Protein AF-A0A075RAS9-F1 (afdb_monomer_lite)

Secondary structure (DSSP, 8-state):
-HHHHHHHHHHHHHHHHHHH-TT-GGGGGHHHHHHHHHHHHHHHHHTTS-SHHHHHHHHHHHHHHHHHHHHHHHHHHHHHHHHHT-

Foldseek 3Di:
DLLVVLLVVLLVVLVVCCVVCVPCNVSSLVSLVVLLVVLVVQLVVLVVPDDPVSVVSNVSSVSSNVSSVVSVVVSVVVVVVVVVVD

pLDDT: mean 85.94, std 7.0, range [51.22, 94.0]

Structure (mmCIF, N/CA/C/O backbone):
data_AF-A0A075RAS9-F1
#
_entry.id   AF-A0A075RAS9-F1
#
loop_
_atom_site.group_PDB
_atom_site.id
_atom_site.type_symbol
_atom_site.label_atom_id
_atom_site.label_alt_id
_atom_site.label_comp_id
_atom_site.label_asym_id
_atom_site.label_entity_id
_atom_site.label_seq_id
_atom_site.pdbx_PDB_ins_code
_atom_site.Cartn_x
_atom_site.Cartn_y
_atom_site.Cartn_z
_atom_site.occupancy
_atom_site.B_iso_or_equiv
_atom_site.auth_seq_id
_atom_site.auth_comp_id
_atom_site.auth_asym_id
_atom_site.auth_atom_id
_atom_site.pdbx_PDB_model_num
ATOM 1 N N . MET A 1 1 ? 13.257 4.281 4.968 1.00 79.50 1 MET A N 1
ATOM 2 C CA . MET A 1 1 ? 12.616 5.592 5.232 1.00 79.50 1 MET A CA 1
ATOM 3 C C . MET A 1 1 ? 11.219 5.684 4.620 1.00 79.50 1 MET A C 1
ATOM 5 O O . MET A 1 1 ? 10.276 5.873 5.372 1.00 79.50 1 MET A O 1
ATOM 9 N N . ILE A 1 2 ? 11.063 5.474 3.304 1.00 82.44 2 ILE A N 1
ATOM 10 C CA . ILE A 1 2 ? 9.767 5.574 2.596 1.00 82.44 2 ILE A CA 1
ATOM 11 C C . ILE A 1 2 ? 8.681 4.678 3.213 1.00 82.44 2 ILE A C 1
ATOM 13 O O . ILE A 1 2 ? 7.631 5.185 3.585 1.00 82.44 2 ILE A O 1
ATOM 17 N N . ALA A 1 3 ? 8.966 3.389 3.435 1.00 80.19 3 ALA A N 1
ATOM 18 C CA . ALA A 1 3 ? 8.018 2.449 4.048 1.00 80.19 3 ALA A CA 1
ATOM 19 C C . ALA A 1 3 ? 7.453 2.938 5.396 1.00 80.19 3 ALA A C 1
ATOM 21 O O . ALA A 1 3 ? 6.258 2.852 5.646 1.00 80.19 3 ALA A O 1
ATOM 22 N N . ILE A 1 4 ? 8.296 3.511 6.258 1.00 85.69 4 ILE A N 1
ATOM 23 C CA . ILE A 1 4 ? 7.888 3.971 7.594 1.00 85.69 4 ILE A CA 1
ATOM 24 C C . ILE A 1 4 ? 6.930 5.163 7.483 1.00 85.69 4 ILE A C 1
ATOM 26 O O . ILE A 1 4 ? 5.913 5.205 8.170 1.00 85.69 4 ILE A O 1
ATOM 30 N N . ILE A 1 5 ? 7.230 6.107 6.588 1.00 88.50 5 ILE A N 1
ATOM 31 C CA . ILE A 1 5 ? 6.386 7.284 6.344 1.00 88.50 5 ILE A CA 1
ATOM 32 C C . ILE A 1 5 ? 5.034 6.848 5.774 1.00 88.50 5 ILE A C 1
ATOM 34 O O . ILE A 1 5 ? 3.990 7.284 6.256 1.00 88.50 5 ILE A O 1
ATOM 38 N N . THR A 1 6 ? 5.042 5.945 4.790 1.00 86.12 6 THR A N 1
ATOM 39 C CA . THR A 1 6 ? 3.819 5.389 4.202 1.00 86.12 6 THR A CA 1
ATOM 40 C C . THR A 1 6 ? 2.986 4.648 5.248 1.00 86.12 6 THR A C 1
ATOM 42 O O . THR A 1 6 ? 1.776 4.853 5.310 1.00 86.12 6 THR A O 1
ATOM 45 N N . PHE A 1 7 ? 3.622 3.841 6.103 1.00 85.38 7 PHE A N 1
ATOM 46 C CA . PHE A 1 7 ? 2.952 3.118 7.181 1.00 85.38 7 PHE A CA 1
ATOM 47 C C . PHE A 1 7 ? 2.279 4.073 8.170 1.00 85.38 7 PHE A C 1
ATOM 49 O O . PHE A 1 7 ? 1.086 3.943 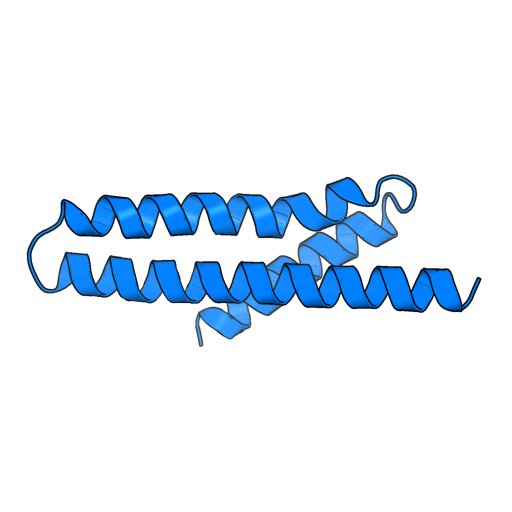8.433 1.00 85.38 7 PHE A O 1
ATOM 56 N N . LEU A 1 8 ? 3.021 5.058 8.687 1.00 89.31 8 LEU A N 1
ATOM 57 C CA . LEU A 1 8 ? 2.505 6.044 9.641 1.00 89.31 8 LEU A CA 1
ATOM 58 C C . LEU A 1 8 ? 1.373 6.881 9.038 1.00 89.31 8 LEU A C 1
ATOM 60 O O . LEU A 1 8 ? 0.369 7.123 9.710 1.00 89.31 8 LEU A O 1
ATOM 64 N N . GLY A 1 9 ? 1.507 7.290 7.774 1.00 87.50 9 GLY A N 1
ATOM 65 C CA . GLY A 1 9 ? 0.478 8.044 7.061 1.00 87.50 9 GLY A CA 1
ATOM 66 C C . GLY A 1 9 ? -0.807 7.238 6.887 1.00 87.50 9 GLY A C 1
ATOM 67 O O . GLY A 1 9 ? -1.882 7.688 7.287 1.00 87.50 9 GLY A O 1
ATOM 68 N N . LEU A 1 10 ? -0.698 6.013 6.364 1.00 89.06 10 LEU A N 1
ATOM 69 C CA . LEU A 1 10 ? -1.837 5.111 6.191 1.00 89.06 10 LEU A CA 1
ATOM 70 C C . LEU A 1 10 ? -2.512 4.784 7.519 1.00 89.06 10 LEU A C 1
ATOM 72 O O . LEU A 1 10 ? -3.739 4.840 7.613 1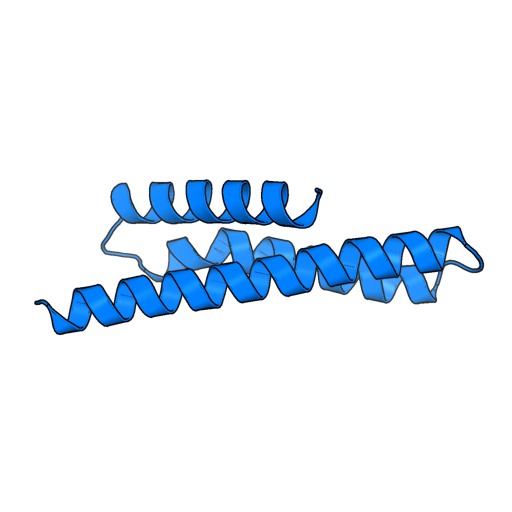.00 89.06 10 LEU A O 1
ATOM 76 N N . PHE A 1 11 ? -1.724 4.473 8.546 1.00 87.75 11 PHE A N 1
ATOM 77 C CA . PHE A 1 11 ? -2.241 4.146 9.866 1.00 87.75 11 PHE A CA 1
ATOM 78 C C . PHE A 1 11 ? -2.979 5.337 10.483 1.00 87.75 11 PHE A C 1
ATOM 80 O O . PHE A 1 11 ? -4.099 5.175 10.960 1.00 87.75 11 PHE A O 1
ATOM 87 N N . SER A 1 12 ? -2.417 6.545 10.392 1.00 88.75 12 SER A N 1
ATOM 88 C CA . SER A 1 12 ? -3.040 7.763 10.928 1.00 88.75 12 SER A CA 1
ATOM 89 C C . SER A 1 12 ? -4.367 8.092 10.240 1.00 88.75 12 SER A C 1
ATOM 91 O O . SER A 1 12 ? -5.355 8.373 10.918 1.00 88.75 12 SER A O 1
ATOM 93 N N . ILE A 1 13 ? -4.427 8.009 8.905 1.00 88.44 13 ILE A N 1
ATOM 94 C CA . ILE A 1 13 ? -5.662 8.259 8.138 1.00 88.44 13 ILE A CA 1
ATOM 95 C C . ILE A 1 13 ? -6.725 7.209 8.483 1.00 88.44 13 ILE A C 1
ATOM 97 O O . ILE A 1 13 ? -7.878 7.548 8.755 1.00 88.44 13 ILE A O 1
ATOM 101 N N . SER A 1 14 ? -6.332 5.936 8.508 1.00 86.69 14 SER A N 1
ATOM 102 C CA . SER A 1 14 ? -7.235 4.820 8.809 1.00 86.69 14 SER A CA 1
ATOM 103 C C . SER A 1 14 ? -7.784 4.918 10.235 1.00 86.69 14 SER A C 1
ATOM 105 O O . SER A 1 14 ? -8.982 4.751 10.458 1.00 86.69 14 SER A O 1
ATOM 107 N N . TYR A 1 15 ? -6.934 5.276 11.198 1.00 84.31 15 TYR A N 1
ATOM 108 C CA . TYR A 1 15 ? -7.321 5.484 12.591 1.00 84.31 15 TYR A CA 1
ATOM 109 C C . TYR A 1 15 ? -8.240 6.702 12.776 1.00 84.31 15 TYR A C 1
ATOM 111 O O . TYR A 1 15 ? -9.220 6.642 13.519 1.00 84.31 15 TYR A O 1
ATOM 119 N N . PHE A 1 16 ? -7.992 7.798 12.055 1.00 87.19 16 PHE A N 1
ATOM 120 C CA . PHE A 1 16 ? -8.880 8.961 12.069 1.00 87.19 16 PHE A CA 1
ATOM 121 C C . PHE A 1 16 ? -10.280 8.620 11.537 1.00 87.19 16 PHE A C 1
ATOM 123 O O . PHE A 1 16 ? -11.290 8.997 12.139 1.00 87.19 16 PHE A O 1
ATOM 130 N N . LEU A 1 17 ? -10.356 7.857 10.440 1.00 84.06 17 LEU A N 1
ATOM 131 C CA . LEU A 1 17 ? -11.624 7.360 9.899 1.00 84.06 17 LEU A CA 1
ATOM 132 C C . LEU A 1 17 ? -12.349 6.456 10.899 1.00 84.06 17 LEU A C 1
ATOM 134 O O . LEU A 1 17 ? -13.563 6.583 11.071 1.00 84.06 17 LEU A O 1
ATOM 138 N N . TYR A 1 18 ? -11.599 5.604 11.598 1.00 81.75 18 TYR A N 1
ATOM 139 C CA . TYR A 1 18 ? -12.126 4.723 12.631 1.00 81.75 18 TYR A CA 1
ATOM 140 C C . TYR A 1 18 ? -12.786 5.487 13.790 1.00 81.75 18 TYR A C 1
ATOM 142 O O . TYR A 1 18 ? -13.899 5.146 14.192 1.00 81.75 18 TYR A O 1
ATOM 150 N N . ILE A 1 19 ? -12.147 6.546 14.303 1.00 82.19 19 ILE A N 1
ATOM 151 C CA . ILE A 1 19 ? -12.717 7.373 15.380 1.00 82.19 19 ILE A CA 1
ATOM 152 C C . ILE A 1 19 ? -13.963 8.123 14.900 1.00 82.19 19 ILE A C 1
ATOM 154 O O . ILE A 1 19 ? -14.960 8.191 15.616 1.00 82.19 19 ILE A O 1
ATOM 158 N N . LYS A 1 20 ? -13.915 8.698 13.693 1.00 83.12 20 LYS A N 1
ATOM 159 C CA . LYS A 1 20 ? -14.984 9.569 13.188 1.00 83.12 20 LYS A CA 1
ATOM 160 C C . LYS A 1 20 ? -16.244 8.794 12.790 1.00 83.12 20 LYS A C 1
ATOM 162 O O . LYS A 1 20 ? -17.345 9.329 12.903 1.00 83.12 20 LYS A O 1
ATOM 167 N N . LYS A 1 21 ? -16.099 7.558 12.300 1.00 79.62 21 LYS A N 1
ATOM 168 C CA . LYS A 1 21 ? -17.215 6.692 11.883 1.00 79.62 21 LYS A CA 1
ATOM 169 C C . LYS A 1 21 ? -16.991 5.233 12.317 1.00 79.62 21 LYS A C 1
ATOM 171 O O . LYS A 1 21 ? -16.760 4.365 11.471 1.00 79.62 21 LYS A O 1
ATOM 176 N N . PRO A 1 22 ? -17.128 4.926 13.619 1.00 68.31 22 PRO A N 1
ATOM 177 C CA . PRO A 1 22 ? -16.826 3.599 14.163 1.00 68.31 22 PRO A CA 1
ATOM 178 C C . PRO A 1 22 ? -17.787 2.497 13.689 1.00 68.31 22 PRO A C 1
ATOM 180 O O . PRO A 1 22 ? -17.444 1.321 13.759 1.00 68.31 22 PRO A O 1
ATOM 183 N N . GLY A 1 23 ? -18.981 2.859 13.199 1.00 69.25 23 GLY A N 1
ATOM 184 C CA . GLY A 1 23 ? -19.966 1.905 12.671 1.00 69.25 23 GLY A CA 1
ATOM 185 C C . GLY A 1 23 ? -19.629 1.346 11.285 1.00 69.25 23 GLY A C 1
ATOM 186 O O . GLY A 1 23 ? -20.204 0.347 10.870 1.00 69.25 23 GLY A O 1
ATOM 187 N N . THR A 1 24 ? -18.687 1.956 10.564 1.00 75.56 24 THR A N 1
ATOM 188 C CA . THR A 1 24 ? -18.325 1.574 9.192 1.00 75.56 24 THR A CA 1
ATOM 189 C C . THR A 1 24 ? -16.872 1.120 9.130 1.00 75.56 24 THR A C 1
ATOM 191 O O . THR A 1 24 ? -16.013 1.828 8.605 1.00 75.56 24 THR A O 1
ATOM 194 N N . LEU A 1 25 ? -16.601 -0.074 9.667 1.00 73.69 25 LEU A N 1
ATOM 195 C CA . LEU A 1 25 ? -15.259 -0.675 9.722 1.00 73.69 25 LEU A CA 1
ATOM 196 C C . LEU A 1 25 ? -14.596 -0.774 8.339 1.00 73.69 25 LEU A C 1
ATOM 198 O O . LEU A 1 25 ? -13.396 -0.558 8.223 1.00 73.69 25 LEU A O 1
ATOM 202 N N . PHE A 1 26 ? -15.373 -0.999 7.276 1.00 76.88 26 PHE A N 1
ATOM 203 C CA . PHE A 1 26 ? -14.865 -1.043 5.900 1.00 76.88 26 PHE A CA 1
ATOM 204 C C . PHE A 1 26 ? -14.136 0.242 5.471 1.00 76.88 26 PHE A C 1
ATOM 206 O O . PHE A 1 26 ? -13.159 0.164 4.730 1.00 76.88 26 PHE A O 1
ATOM 213 N N . LEU A 1 27 ? -14.548 1.419 5.968 1.00 82.31 27 LEU A N 1
ATOM 214 C CA . LEU A 1 27 ? -13.913 2.695 5.608 1.00 82.31 27 LEU A CA 1
ATOM 215 C C . LEU A 1 27 ? -12.462 2.790 6.099 1.00 82.31 27 LEU A C 1
ATOM 217 O O . LEU A 1 27 ? -11.653 3.476 5.480 1.00 82.31 27 LEU A O 1
ATOM 221 N N . MET A 1 28 ? -12.121 2.089 7.182 1.00 85.12 28 MET A N 1
ATOM 222 C CA . MET A 1 28 ? -10.775 2.070 7.762 1.00 85.12 28 MET A CA 1
ATOM 223 C C . MET A 1 28 ? -9.756 1.381 6.846 1.00 85.12 28 MET A C 1
ATOM 225 O O . MET A 1 28 ? -8.577 1.700 6.911 1.00 85.12 28 MET A O 1
ATOM 229 N N . TYR A 1 29 ? -10.197 0.477 5.967 1.00 86.50 29 TYR A N 1
ATOM 230 C CA . TYR A 1 29 ? -9.325 -0.272 5.054 1.00 86.50 29 TYR A CA 1
ATOM 231 C C . TYR A 1 29 ? -9.182 0.379 3.674 1.00 86.50 29 TYR A C 1
ATOM 233 O O . TYR A 1 29 ? -8.360 -0.052 2.864 1.00 86.50 29 TYR A O 1
ATOM 241 N N . ILE A 1 30 ? -9.966 1.420 3.378 1.00 87.75 30 ILE A N 1
ATOM 242 C CA . ILE A 1 30 ? -9.908 2.109 2.083 1.00 87.75 30 ILE A CA 1
ATOM 243 C C . ILE A 1 30 ? -8.515 2.697 1.820 1.00 87.75 30 ILE A C 1
ATOM 245 O O . ILE A 1 30 ? -7.983 2.440 0.740 1.00 87.75 30 ILE A O 1
ATOM 249 N N . PRO A 1 31 ? -7.877 3.425 2.762 1.00 87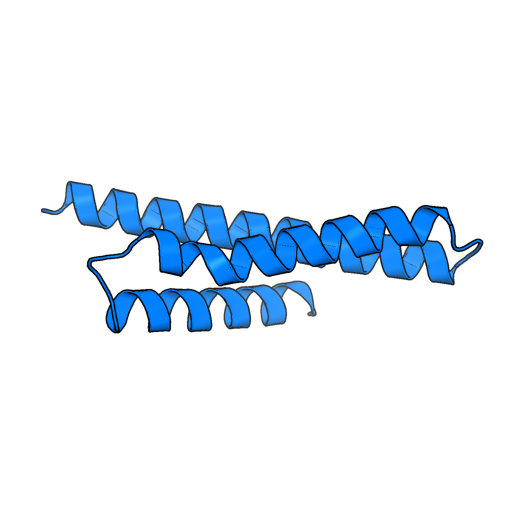.94 31 PRO A N 1
ATOM 250 C CA . PRO A 1 31 ? -6.572 4.025 2.501 1.00 87.94 31 PRO A CA 1
ATOM 251 C C . PRO A 1 31 ? -5.508 2.986 2.127 1.00 87.94 31 PRO A C 1
ATOM 253 O O . PRO A 1 31 ? -4.791 3.171 1.145 1.00 87.94 31 PRO A O 1
ATOM 256 N N . SER A 1 32 ? -5.429 1.872 2.863 1.00 89.56 32 SER A N 1
ATOM 257 C CA . SER A 1 32 ? -4.464 0.804 2.579 1.00 89.56 32 SER A CA 1
ATOM 258 C C . SER A 1 32 ? -4.757 0.112 1.249 1.00 89.56 32 SER A C 1
ATOM 260 O O . SER A 1 32 ? -3.833 -0.136 0.479 1.00 89.56 32 SER A O 1
ATOM 262 N N . THR A 1 33 ? -6.030 -0.136 0.937 1.00 88.00 33 THR A N 1
ATOM 263 C CA . THR A 1 33 ? -6.441 -0.793 -0.313 1.00 88.00 33 THR A CA 1
ATOM 264 C C . THR A 1 33 ? -6.117 0.062 -1.537 1.00 88.00 33 THR A C 1
ATOM 266 O O . THR A 1 33 ? -5.578 -0.443 -2.520 1.00 88.00 33 THR A O 1
ATOM 269 N N . VAL A 1 34 ? -6.387 1.371 -1.477 1.00 91.31 34 VAL A N 1
ATOM 270 C CA . VAL A 1 34 ? -6.065 2.301 -2.571 1.00 91.31 34 VAL A CA 1
ATOM 271 C C . VAL A 1 34 ? -4.560 2.326 -2.826 1.00 91.31 34 VAL A C 1
ATOM 273 O O . VAL A 1 34 ? -4.132 2.188 -3.971 1.00 91.31 34 VAL A O 1
ATOM 276 N N . VAL A 1 35 ? -3.746 2.437 -1.771 1.00 92.38 35 VAL A N 1
ATOM 277 C CA . VAL A 1 35 ? -2.283 2.438 -1.913 1.00 92.38 35 VAL A CA 1
ATOM 278 C C . VAL A 1 35 ? -1.771 1.104 -2.457 1.00 92.38 35 VAL A C 1
ATOM 280 O O . VAL A 1 35 ? -0.897 1.103 -3.324 1.00 92.38 35 VAL A O 1
ATOM 283 N N . PHE A 1 36 ? -2.349 -0.019 -2.032 1.00 93.00 36 PHE A N 1
ATOM 284 C CA . PHE A 1 36 ? -2.000 -1.332 -2.565 1.00 93.00 36 PHE A CA 1
ATOM 285 C C . PHE A 1 36 ? -2.269 -1.437 -4.074 1.00 93.00 36 PHE A C 1
ATOM 287 O O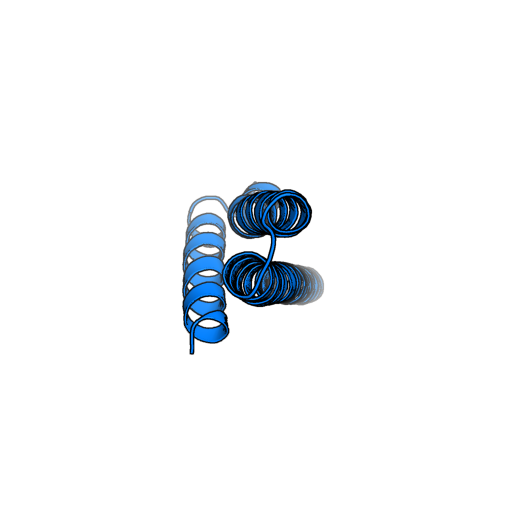 . PHE A 1 36 ? -1.386 -1.846 -4.830 1.00 93.00 36 PHE A O 1
ATOM 294 N N . ILE A 1 37 ? -3.445 -1.003 -4.538 1.00 94.00 37 ILE A N 1
ATOM 295 C CA . ILE A 1 37 ? -3.804 -1.030 -5.964 1.00 94.00 37 ILE A CA 1
ATOM 296 C C . ILE A 1 37 ? -2.862 -0.137 -6.776 1.00 94.00 37 ILE A C 1
ATOM 298 O O . ILE A 1 37 ? -2.294 -0.589 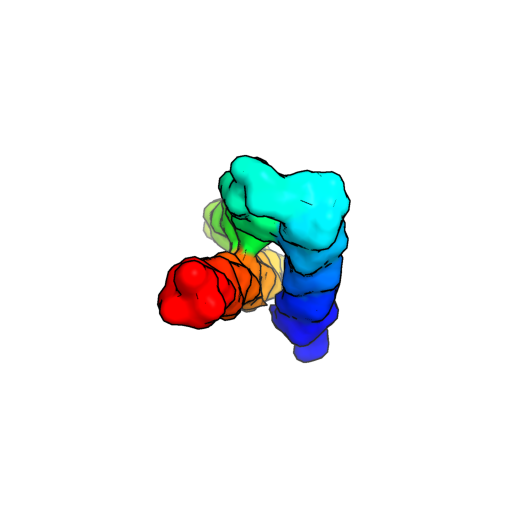-7.769 1.00 94.00 37 ILE A O 1
ATOM 302 N N . VAL A 1 38 ? -2.640 1.104 -6.333 1.00 92.56 38 VAL A N 1
ATOM 303 C CA . VAL A 1 38 ? -1.743 2.048 -7.019 1.00 92.56 38 VAL A CA 1
ATOM 304 C C . VAL A 1 38 ? -0.320 1.494 -7.088 1.00 92.56 38 VAL A C 1
ATOM 306 O O . VAL A 1 38 ? 0.310 1.547 -8.142 1.00 92.56 38 VAL A O 1
ATOM 309 N N . SER A 1 39 ? 0.174 0.900 -5.999 1.00 92.69 39 SER A N 1
ATOM 310 C CA . SER A 1 39 ? 1.496 0.271 -5.983 1.00 92.69 39 SER A CA 1
ATOM 311 C C . SER A 1 39 ? 1.595 -0.929 -6.925 1.00 92.69 39 SER A C 1
ATOM 313 O O . SER A 1 39 ? 2.604 -1.083 -7.608 1.00 92.69 39 SER A O 1
ATOM 315 N N . SER A 1 40 ? 0.536 -1.733 -7.032 1.00 91.50 40 SER A N 1
ATOM 316 C CA . SER A 1 40 ? 0.490 -2.886 -7.935 1.00 91.50 40 SER A CA 1
ATOM 317 C C . SER A 1 40 ? 0.521 -2.437 -9.393 1.00 91.50 40 SER A C 1
ATOM 319 O O . SER A 1 40 ? 1.276 -2.986 -10.189 1.00 91.50 40 SER A O 1
ATOM 321 N N . ILE A 1 41 ? -0.228 -1.383 -9.734 1.00 92.81 41 ILE A N 1
ATOM 322 C CA . ILE A 1 41 ? -0.188 -0.768 -11.066 1.00 92.81 41 ILE A CA 1
ATOM 323 C C . ILE A 1 41 ? 1.208 -0.207 -11.356 1.00 92.81 41 ILE A C 1
ATOM 325 O O . ILE A 1 41 ? 1.717 -0.410 -12.453 1.00 92.81 41 ILE A O 1
ATOM 329 N N . ALA A 1 42 ? 1.858 0.446 -10.387 1.00 89.75 42 ALA A N 1
ATOM 330 C CA . ALA A 1 42 ? 3.215 0.967 -10.554 1.00 89.75 42 ALA A CA 1
ATOM 331 C C . ALA A 1 42 ? 4.243 -0.151 -10.808 1.00 89.75 42 ALA A C 1
ATOM 333 O O . ALA A 1 42 ? 5.090 -0.023 -11.691 1.00 89.75 42 ALA A O 1
ATOM 334 N N . VAL A 1 43 ? 4.138 -1.274 -10.089 1.00 92.25 43 VAL A N 1
ATOM 335 C CA . VAL A 1 43 ? 4.986 -2.452 -10.325 1.00 92.25 43 VAL A CA 1
ATOM 336 C C . VAL A 1 43 ? 4.705 -3.060 -11.699 1.00 92.25 43 VAL A C 1
ATOM 338 O O . VAL A 1 43 ? 5.647 -3.355 -12.426 1.00 92.25 43 VAL A O 1
ATOM 341 N N . LEU A 1 44 ? 3.445 -3.196 -12.116 1.00 91.62 44 LEU A N 1
ATOM 342 C CA . LEU A 1 44 ? 3.118 -3.691 -13.459 1.00 91.62 44 LEU A CA 1
ATOM 343 C C . LEU A 1 44 ? 3.623 -2.747 -14.558 1.00 91.62 44 LEU A C 1
ATOM 345 O O . LEU A 1 44 ? 4.166 -3.203 -15.560 1.00 91.62 44 LEU A O 1
ATOM 349 N N . TYR A 1 45 ? 3.504 -1.435 -14.355 1.00 90.44 45 TYR A N 1
ATOM 350 C CA . TYR A 1 45 ? 4.027 -0.426 -15.273 1.00 90.44 45 TYR A CA 1
ATOM 351 C C . TYR A 1 45 ? 5.548 -0.511 -15.408 1.00 90.44 45 TYR A C 1
ATOM 353 O O . TYR A 1 45 ? 6.072 -0.345 -16.506 1.00 90.44 45 TYR A O 1
ATOM 361 N N . SER A 1 46 ? 6.254 -0.840 -14.324 1.00 90.50 46 SER A N 1
ATOM 362 C CA . SER A 1 46 ? 7.711 -0.983 -14.346 1.00 90.50 46 SER A CA 1
ATOM 363 C C . SER A 1 46 ? 8.213 -2.046 -15.327 1.00 90.50 46 SER A C 1
ATOM 365 O O . SER A 1 46 ? 9.316 -1.914 -15.842 1.00 90.50 46 SER A O 1
ATOM 367 N N . ILE A 1 47 ? 7.389 -3.048 -15.654 1.00 88.06 47 ILE A N 1
ATOM 368 C CA . ILE A 1 47 ? 7.716 -4.094 -16.636 1.00 88.06 47 ILE A CA 1
ATOM 369 C C . ILE A 1 47 ? 7.827 -3.501 -18.050 1.00 88.06 47 ILE A C 1
ATOM 371 O O . ILE A 1 47 ? 8.607 -3.985 -18.866 1.00 88.06 47 ILE A O 1
ATOM 375 N N . ASN A 1 48 ? 7.086 -2.425 -18.329 1.00 89.25 48 ASN A N 1
ATOM 376 C CA . ASN A 1 48 ? 7.122 -1.716 -19.610 1.00 89.25 48 ASN A CA 1
ATOM 377 C C . ASN A 1 48 ? 8.227 -0.648 -19.675 1.00 89.25 48 ASN A C 1
ATOM 379 O O . ASN A 1 48 ? 8.429 -0.048 -20.729 1.00 89.25 48 ASN A O 1
ATOM 383 N N . VAL A 1 49 ? 8.935 -0.393 -18.570 1.00 87.38 49 VAL A N 1
ATOM 384 C CA . VAL A 1 49 ? 10.037 0.571 -18.500 1.00 87.38 49 VAL A CA 1
ATOM 385 C C . VAL A 1 49 ? 11.351 -0.196 -18.431 1.00 87.38 49 VAL A C 1
ATOM 387 O O . VAL A 1 49 ? 11.660 -0.864 -17.448 1.00 87.38 49 VAL A O 1
ATOM 390 N N . SER A 1 50 ? 12.155 -0.103 -19.483 1.00 85.75 50 SER A N 1
ATOM 391 C CA . SER A 1 50 ? 13.456 -0.769 -19.544 1.00 85.75 50 SER A CA 1
ATOM 392 C C . SER A 1 50 ? 14.530 -0.035 -18.734 1.00 85.75 50 SER A C 1
ATOM 394 O O . SER A 1 50 ? 14.581 1.193 -18.707 1.00 85.75 50 SER A O 1
ATOM 396 N N . GLY A 1 51 ? 15.450 -0.795 -18.135 1.00 86.38 51 GLY A N 1
ATOM 397 C CA . GLY A 1 51 ? 16.640 -0.262 -17.469 1.00 86.38 51 GLY A CA 1
ATOM 398 C C . GLY A 1 51 ? 16.465 0.029 -15.975 1.00 86.38 51 GLY A C 1
ATOM 399 O O . GLY A 1 51 ? 15.593 -0.519 -15.301 1.00 86.38 51 GLY A O 1
ATOM 400 N N . PHE A 1 52 ? 17.351 0.872 -15.439 1.00 85.75 52 PHE A N 1
ATOM 401 C CA . PHE A 1 52 ? 17.450 1.150 -14.000 1.00 85.75 52 PHE A CA 1
ATOM 402 C C . PHE A 1 52 ? 16.212 1.869 -13.439 1.00 85.75 52 PHE A C 1
ATOM 404 O O . PHE A 1 52 ? 15.844 1.667 -12.284 1.00 85.75 52 PHE A O 1
ATOM 411 N N . GLU A 1 53 ? 15.533 2.664 -14.268 1.00 86.81 53 GLU A N 1
ATOM 412 C CA . GLU A 1 53 ? 14.297 3.359 -13.896 1.00 86.81 53 GLU A CA 1
ATOM 413 C C . GLU A 1 53 ? 13.154 2.378 -13.610 1.00 86.81 53 GLU A C 1
ATOM 415 O O . GLU A 1 53 ? 12.488 2.499 -12.580 1.00 86.81 53 GLU A O 1
ATOM 420 N N . GLY A 1 54 ? 12.979 1.357 -14.457 1.00 88.25 54 GLY A N 1
ATOM 421 C CA . GLY A 1 54 ? 11.996 0.293 -14.235 1.00 88.25 54 GLY A CA 1
ATOM 422 C C . GLY A 1 54 ? 12.260 -0.452 -12.928 1.00 88.25 54 GLY A C 1
ATOM 423 O O . GLY A 1 54 ? 11.368 -0.585 -12.092 1.00 88.25 54 GLY A O 1
ATOM 424 N N . LEU A 1 55 ? 13.514 -0.837 -12.674 1.00 88.06 55 LEU A N 1
ATOM 425 C CA . LEU A 1 55 ? 13.904 -1.473 -11.410 1.00 88.06 55 LEU A CA 1
ATOM 426 C C . LEU A 1 55 ? 13.612 -0.589 -10.187 1.00 88.06 55 LEU A C 1
ATOM 428 O O . LEU A 1 55 ? 13.092 -1.085 -9.188 1.00 88.06 55 LEU A O 1
ATOM 432 N N . GLY A 1 56 ? 13.895 0.715 -10.265 1.00 88.94 56 GLY A N 1
ATOM 433 C CA . GLY A 1 56 ? 13.597 1.667 -9.193 1.00 88.94 56 GLY A CA 1
ATOM 434 C C . GLY A 1 56 ? 12.099 1.770 -8.889 1.00 88.94 56 GLY A C 1
ATOM 435 O O . GLY A 1 56 ? 11.696 1.691 -7.726 1.00 88.94 56 GLY A O 1
ATOM 436 N N . ILE A 1 57 ? 11.265 1.878 -9.929 1.00 89.94 57 ILE A N 1
ATOM 437 C CA . ILE A 1 57 ? 9.800 1.924 -9.801 1.00 89.94 57 ILE A CA 1
ATOM 438 C C . ILE A 1 57 ? 9.271 0.616 -9.204 1.00 89.94 57 ILE A C 1
ATOM 440 O O . ILE A 1 57 ? 8.454 0.656 -8.282 1.00 89.94 57 ILE A O 1
ATOM 444 N N . ALA A 1 58 ? 9.765 -0.532 -9.674 1.00 91.00 58 ALA A N 1
ATOM 445 C CA . ALA A 1 58 ? 9.382 -1.842 -9.156 1.00 91.00 58 ALA A CA 1
ATOM 446 C C . ALA A 1 58 ? 9.689 -1.959 -7.657 1.00 91.00 58 ALA A C 1
ATOM 448 O O . ALA A 1 58 ? 8.840 -2.380 -6.873 1.00 91.00 58 ALA A O 1
ATOM 449 N N . PHE A 1 59 ? 10.886 -1.536 -7.242 1.00 91.38 59 PHE A N 1
ATOM 450 C CA . PHE A 1 59 ? 11.339 -1.657 -5.859 1.00 91.38 59 PHE A CA 1
ATOM 451 C C . PHE A 1 59 ? 10.559 -0.740 -4.911 1.00 91.38 59 PHE A C 1
ATOM 453 O O . PHE A 1 59 ? 10.113 -1.169 -3.842 1.00 91.38 59 PHE A O 1
ATOM 460 N N . ILE A 1 60 ? 10.349 0.520 -5.306 1.00 90.81 60 ILE A N 1
ATOM 461 C CA . ILE A 1 60 ? 9.568 1.489 -4.526 1.00 90.81 60 ILE A CA 1
ATOM 462 C C . ILE A 1 60 ? 8.103 1.050 -4.460 1.00 90.81 60 ILE A C 1
ATOM 464 O O . ILE A 1 60 ? 7.522 1.023 -3.374 1.00 90.81 60 ILE A O 1
ATOM 468 N N . GLY A 1 61 ? 7.526 0.656 -5.598 1.00 89.31 61 GLY A N 1
ATOM 469 C CA . GLY A 1 61 ? 6.158 0.159 -5.694 1.00 89.31 61 GLY A CA 1
ATOM 470 C C . GLY A 1 61 ? 5.937 -1.062 -4.806 1.00 89.31 61 GLY A C 1
ATOM 471 O O . GLY A 1 61 ? 5.070 -1.032 -3.936 1.00 89.31 61 GLY A O 1
ATOM 472 N N . ALA A 1 62 ? 6.774 -2.093 -4.926 1.00 90.81 62 ALA A N 1
ATOM 473 C CA . ALA A 1 62 ? 6.673 -3.294 -4.101 1.00 90.81 62 ALA A CA 1
ATOM 474 C C . ALA A 1 62 ? 6.803 -2.975 -2.603 1.00 90.81 62 ALA A C 1
ATOM 476 O O . ALA A 1 62 ? 6.016 -3.462 -1.794 1.00 90.81 62 ALA A O 1
ATOM 477 N N . THR A 1 63 ? 7.740 -2.099 -2.228 1.00 92.25 63 THR A N 1
ATOM 478 C CA . THR A 1 63 ? 7.931 -1.683 -0.831 1.00 92.25 63 THR A CA 1
ATOM 479 C C . THR A 1 63 ? 6.684 -0.989 -0.271 1.00 92.25 63 THR A C 1
ATOM 481 O O . THR A 1 63 ? 6.233 -1.308 0.833 1.00 92.25 63 THR A O 1
ATOM 484 N N . ILE A 1 64 ? 6.098 -0.057 -1.027 1.00 92.00 64 ILE A N 1
ATOM 485 C CA . ILE A 1 64 ? 4.864 0.650 -0.653 1.00 92.00 64 ILE A CA 1
ATOM 486 C C . ILE A 1 64 ? 3.685 -0.331 -0.562 1.00 92.00 64 ILE A C 1
ATOM 488 O O . ILE A 1 64 ? 2.921 -0.282 0.405 1.00 92.00 64 ILE A O 1
ATOM 492 N N . GLY A 1 65 ? 3.575 -1.261 -1.512 1.00 90.56 65 GLY A N 1
ATOM 493 C CA . GLY A 1 65 ? 2.539 -2.292 -1.532 1.00 90.56 65 GLY A CA 1
ATOM 494 C C . GLY A 1 65 ? 2.600 -3.210 -0.315 1.00 90.56 65 GLY A C 1
ATOM 495 O O . GLY A 1 65 ? 1.612 -3.339 0.407 1.00 90.56 65 GLY A O 1
ATOM 496 N N . ILE A 1 66 ? 3.773 -3.767 -0.005 1.00 91.62 66 ILE A N 1
ATOM 497 C CA . ILE A 1 66 ? 3.982 -4.614 1.183 1.00 91.62 66 ILE A CA 1
ATOM 498 C C . ILE A 1 66 ? 3.647 -3.843 2.464 1.00 91.62 66 ILE A C 1
ATOM 500 O O . ILE A 1 66 ? 2.975 -4.363 3.354 1.00 91.62 66 ILE A O 1
ATOM 504 N N . THR A 1 67 ? 4.059 -2.577 2.543 1.00 91.81 67 THR A N 1
ATOM 505 C CA . THR A 1 67 ? 3.75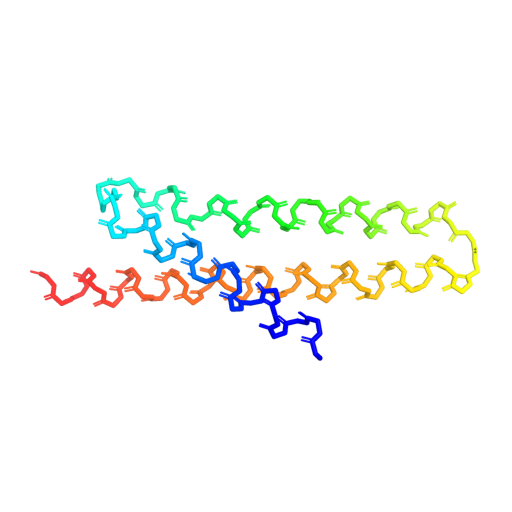5 -1.719 3.693 1.00 91.81 67 THR A CA 1
ATOM 506 C C . THR A 1 67 ? 2.248 -1.533 3.870 1.00 91.81 67 THR A C 1
ATOM 508 O O . THR A 1 67 ? 1.742 -1.634 4.985 1.00 91.81 67 THR A O 1
ATOM 511 N N . SER A 1 68 ? 1.514 -1.299 2.780 1.00 89.38 68 SER A N 1
ATOM 512 C CA . SER A 1 68 ? 0.059 -1.125 2.832 1.00 89.38 68 SER A CA 1
ATOM 513 C C . SER A 1 68 ? -0.676 -2.391 3.295 1.00 89.38 68 SER A C 1
ATOM 515 O O . SER A 1 68 ? -1.619 -2.295 4.087 1.00 89.38 68 SER A O 1
ATOM 517 N N . LEU A 1 69 ? -0.199 -3.576 2.891 1.00 90.62 69 LEU A N 1
ATOM 518 C CA . LEU A 1 69 ? -0.696 -4.861 3.390 1.00 90.62 69 LEU A CA 1
ATOM 519 C C . LEU A 1 69 ? -0.426 -5.016 4.886 1.00 90.62 69 LEU A C 1
ATOM 521 O O . LEU A 1 69 ? -1.330 -5.381 5.637 1.00 90.62 69 LEU A O 1
ATOM 525 N N . LEU A 1 70 ? 0.785 -4.677 5.335 1.00 90.38 70 LEU A N 1
ATOM 526 C CA . LEU A 1 70 ? 1.141 -4.713 6.751 1.00 90.38 70 LEU A CA 1
ATOM 527 C C . LEU A 1 70 ? 0.222 -3.801 7.576 1.00 90.38 70 LEU A C 1
ATOM 529 O O . LEU A 1 70 ? -0.287 -4.221 8.613 1.00 90.38 70 LEU A O 1
ATOM 533 N N . THR A 1 71 ? -0.057 -2.581 7.102 1.00 89.62 71 THR A N 1
ATOM 534 C CA . THR A 1 71 ? -1.014 -1.684 7.765 1.00 89.62 71 THR A CA 1
ATOM 535 C C . THR A 1 71 ? -2.404 -2.315 7.846 1.00 89.62 71 THR A C 1
ATOM 537 O O . THR A 1 71 ? -3.026 -2.274 8.903 1.00 89.62 71 THR A O 1
ATOM 540 N N . CYS A 1 72 ? -2.880 -2.957 6.777 1.00 88.19 72 CYS A N 1
ATOM 541 C CA . CYS A 1 72 ? -4.170 -3.650 6.765 1.00 88.19 72 CYS A CA 1
ATOM 542 C C . CYS A 1 72 ? -4.248 -4.778 7.815 1.00 88.19 72 CYS A C 1
ATOM 544 O O . CYS A 1 72 ? -5.236 -4.888 8.546 1.00 88.19 72 CYS A O 1
ATOM 546 N N . ILE A 1 73 ? -3.183 -5.576 7.944 1.00 89.00 73 ILE A N 1
ATOM 547 C CA . ILE A 1 73 ? -3.082 -6.653 8.942 1.00 89.00 73 ILE A CA 1
ATOM 548 C C . ILE A 1 73 ? -3.150 -6.078 10.361 1.00 89.00 73 ILE A C 1
ATOM 550 O O . ILE A 1 73 ? -3.942 -6.548 11.178 1.00 89.00 73 ILE A O 1
ATOM 554 N N . VAL A 1 74 ? -2.378 -5.024 10.645 1.00 89.56 74 VAL A N 1
ATOM 555 C CA . VAL A 1 74 ? -2.360 -4.371 11.965 1.00 89.56 74 VAL A CA 1
ATOM 556 C C . VAL A 1 74 ? -3.734 -3.796 12.319 1.00 89.56 74 VAL A C 1
ATOM 558 O O . VAL A 1 74 ? -4.226 -4.014 13.426 1.00 89.56 74 VAL A O 1
ATOM 561 N N . LEU A 1 75 ? -4.391 -3.115 11.374 1.00 86.94 75 LEU A N 1
ATOM 562 C CA . LEU A 1 75 ? -5.747 -2.586 11.555 1.00 86.94 75 LEU A CA 1
ATOM 563 C C . LEU A 1 75 ? -6.745 -3.713 11.867 1.00 86.94 75 LEU A C 1
ATOM 565 O O . LEU A 1 75 ? -7.565 -3.577 12.773 1.00 86.94 75 LEU A O 1
ATOM 569 N N . THR A 1 76 ? -6.639 -4.849 11.173 1.00 86.12 76 THR A N 1
ATOM 570 C CA . THR A 1 76 ? -7.487 -6.028 11.410 1.00 86.12 76 THR A CA 1
ATOM 571 C C . THR A 1 76 ? -7.268 -6.619 12.798 1.00 86.12 76 THR A C 1
ATOM 573 O O . THR A 1 76 ? -8.240 -6.855 13.512 1.00 86.12 76 THR A O 1
ATOM 576 N N . MET A 1 77 ? -6.013 -6.785 13.231 1.00 86.00 77 MET A N 1
ATOM 577 C CA . MET A 1 77 ? -5.710 -7.246 14.589 1.00 86.00 77 MET A CA 1
ATOM 578 C C . MET A 1 77 ? -6.284 -6.305 15.654 1.00 86.00 77 MET A C 1
ATOM 580 O O . MET A 1 77 ? -6.875 -6.775 16.622 1.00 86.00 77 MET A O 1
ATOM 584 N N . MET A 1 78 ? -6.180 -4.983 15.472 1.00 85.25 78 MET A N 1
ATOM 585 C CA . MET A 1 78 ? -6.768 -4.016 16.411 1.00 85.25 78 MET A CA 1
ATOM 586 C C . MET A 1 78 ? -8.290 -4.148 16.513 1.00 85.25 78 MET A C 1
ATOM 588 O O . MET A 1 78 ? -8.838 -4.065 17.613 1.00 85.25 78 MET A O 1
ATOM 592 N N . VAL A 1 79 ? -8.979 -4.351 15.385 1.00 83.69 79 VAL A N 1
ATOM 593 C CA . VAL A 1 79 ? -10.435 -4.552 15.369 1.00 83.69 79 VAL A CA 1
ATOM 594 C C . VAL A 1 79 ? -10.809 -5.853 16.081 1.00 83.69 79 VAL A C 1
ATOM 596 O O . VAL A 1 79 ? -11.692 -5.819 16.937 1.00 83.69 79 VAL A O 1
ATOM 599 N N . LEU A 1 80 ? -10.107 -6.957 15.802 1.00 83.75 80 LEU A N 1
ATOM 600 C CA . LEU A 1 80 ? -10.340 -8.254 16.448 1.00 83.75 80 LEU A CA 1
ATOM 601 C C . LEU A 1 80 ? -10.127 -8.185 17.967 1.00 83.75 80 LEU A C 1
ATOM 603 O O . LEU A 1 80 ? -11.006 -8.584 18.724 1.00 83.75 80 LEU A O 1
ATOM 607 N N . ILE A 1 81 ? -9.020 -7.586 18.424 1.00 83.38 81 ILE A N 1
ATOM 608 C CA . ILE A 1 81 ? -8.736 -7.396 19.859 1.00 83.38 81 ILE A CA 1
ATOM 609 C C . ILE A 1 81 ? -9.826 -6.553 20.533 1.00 83.38 81 ILE A C 1
ATOM 611 O O . ILE A 1 81 ? -10.171 -6.776 21.691 1.00 83.38 81 ILE A O 1
ATOM 615 N N . LYS A 1 82 ? -10.372 -5.550 19.839 1.00 78.75 82 LYS A N 1
ATOM 616 C CA . LYS A 1 82 ? -11.434 -4.714 20.404 1.00 78.75 82 LYS A CA 1
ATOM 617 C C . LYS A 1 82 ? -12.784 -5.433 20.460 1.00 78.75 82 LYS A C 1
ATOM 619 O O . LYS A 1 82 ? -13.569 -5.130 21.353 1.00 78.75 82 LYS A O 1
ATOM 624 N N . GLN A 1 83 ? -13.065 -6.325 19.511 1.00 73.62 83 GLN A N 1
ATOM 625 C CA . GLN A 1 83 ? -14.269 -7.157 19.531 1.00 73.62 83 GLN A CA 1
ATOM 626 C C . GLN A 1 83 ? -14.211 -8.210 20.641 1.00 73.62 83 GLN A C 1
ATOM 628 O O . GLN A 1 83 ? -15.220 -8.411 21.296 1.00 73.62 83 GLN A O 1
ATOM 633 N N . ASP A 1 84 ? -13.041 -8.798 20.899 1.00 73.38 84 ASP A N 1
ATOM 634 C CA . ASP A 1 84 ? -12.822 -9.760 21.993 1.00 73.38 84 ASP A CA 1
ATOM 635 C C . ASP A 1 84 ? -13.042 -9.149 23.391 1.00 73.38 84 ASP A C 1
ATOM 637 O O . ASP A 1 84 ? -13.527 -9.802 24.307 1.00 73.38 84 ASP A O 1
ATOM 641 N N . LYS A 1 85 ? -12.739 -7.854 23.552 1.00 62.91 85 LYS A N 1
ATOM 642 C CA . LYS A 1 85 ? -12.905 -7.119 24.820 1.00 62.91 85 LYS A CA 1
ATOM 643 C C . LYS A 1 85 ? -14.316 -6.563 25.068 1.00 62.91 85 LYS A C 1
ATOM 645 O O . LYS A 1 85 ? -14.487 -5.812 26.031 1.00 62.91 85 LYS A O 1
ATOM 650 N N . LYS A 1 86 ? -15.282 -6.828 24.189 1.00 51.22 86 LYS A N 1
ATOM 651 C CA . LYS A 1 86 ? -16.652 -6.297 24.256 1.00 51.22 86 LYS A CA 1
ATOM 652 C C . LYS A 1 86 ? -17.648 -7.388 24.606 1.00 51.22 86 LYS A C 1
ATOM 654 O O . LYS A 1 86 ? -18.572 -7.055 25.378 1.00 51.22 86 LYS A O 1
#

Radius of gyration: 15.11 Å; chains: 1; bounding box: 37×19×44 Å

Sequence (86 aa):
MIAIITFLGLFSISYFLYIKKPGTLFLMYIPSTVVFIVSSIAVLYSINVSGFEGLGIAFIGATIGITSLLTCIVLTMMVLIKQDKK

Organism: NCBI:txid1042163